Protein AF-A0AA41WVU6-F1 (afdb_monomer_lite)

Foldseek 3Di:
DPLLPEDDPVCVVVLLVQLVVQQPVVDDPVVNLVSQLVSQVVVCVVVVVVSDHSNSHSVVNVVVVVVD

Radius of gyration: 11.19 Å; chains: 1; bounding box: 23×27×27 Å

Sequence (68 aa):
MSRNNPIPVRLRDKFKAHMEANDFDDLPDGAWFANLETAAQQFIDKHHLRFADNNSAAHQYIRMLEST

pLDDT: mean 84.96, std 11.47, range [38.91, 93.56]

Organism: NCBI:txid2957504

Secondary structure (DSSP, 8-state):
-----PPPHHHHHHHHHHHHTT--TTS-HHHHHHHHHHHHHHHHHHTT-TT--HHHHHHHHHHHHHT-

Structure (mmCIF, N/CA/C/O backbone):
data_AF-A0AA41WVU6-F1
#
_entry.id   AF-A0AA41WVU6-F1
#
loop_
_atom_site.group_PDB
_atom_site.id
_atom_site.type_symbol
_atom_site.label_atom_id
_atom_site.label_alt_id
_atom_site.label_comp_id
_atom_site.label_asym_id
_atom_site.label_entity_id
_atom_site.label_seq_id
_atom_site.pdbx_PDB_ins_code
_atom_site.Cartn_x
_atom_site.Cartn_y
_atom_site.Cartn_z
_atom_site.occupancy
_atom_site.B_iso_or_equiv
_atom_site.auth_seq_id
_atom_site.auth_comp_id
_atom_site.auth_asym_id
_atom_site.auth_atom_id
_atom_site.pdbx_PDB_model_num
ATOM 1 N N . MET A 1 1 ? 13.524 11.067 14.320 1.00 38.91 1 MET A N 1
ATOM 2 C CA . MET A 1 1 ? 12.708 10.149 15.143 1.00 38.91 1 MET A CA 1
ATOM 3 C C . MET A 1 1 ? 11.743 9.444 14.205 1.00 38.91 1 MET A C 1
ATOM 5 O O . MET A 1 1 ? 10.728 10.038 13.860 1.00 38.91 1 MET A O 1
ATOM 9 N N . SER A 1 2 ? 12.086 8.248 13.718 1.00 41.78 2 SER A N 1
ATOM 10 C CA . SER A 1 2 ? 11.168 7.458 12.890 1.00 41.78 2 SER A CA 1
ATOM 11 C C . SER A 1 2 ? 9.984 7.059 13.758 1.00 41.78 2 SER A C 1
ATOM 13 O O . SER A 1 2 ? 10.128 6.292 14.710 1.00 41.78 2 SER A O 1
ATOM 15 N N . ARG A 1 3 ? 8.822 7.659 13.500 1.00 50.88 3 ARG A N 1
ATOM 16 C CA . ARG A 1 3 ? 7.568 7.190 14.083 1.00 50.88 3 ARG A CA 1
ATOM 17 C C . ARG A 1 3 ? 7.263 5.867 13.389 1.00 50.88 3 ARG A C 1
ATOM 19 O O . ARG A 1 3 ? 6.663 5.871 12.324 1.00 50.88 3 ARG A O 1
ATOM 26 N N . ASN A 1 4 ? 7.737 4.762 13.973 1.00 63.06 4 ASN A N 1
ATOM 27 C CA . ASN A 1 4 ? 7.364 3.396 13.601 1.00 63.06 4 ASN A CA 1
ATOM 28 C C . ASN A 1 4 ? 5.867 3.214 13.858 1.00 63.06 4 ASN A C 1
ATOM 30 O O . ASN A 1 4 ? 5.457 2.612 14.849 1.00 63.06 4 ASN A O 1
ATOM 34 N N . ASN A 1 5 ? 5.055 3.774 12.975 1.00 70.06 5 ASN A N 1
ATOM 35 C CA . ASN A 1 5 ? 3.614 3.767 13.068 1.00 70.06 5 ASN A CA 1
ATOM 36 C C . ASN A 1 5 ? 3.084 2.848 11.963 1.00 70.06 5 ASN A C 1
ATOM 38 O O . ASN A 1 5 ? 2.710 3.323 10.890 1.00 70.06 5 ASN A O 1
ATOM 42 N N . PRO A 1 6 ? 3.114 1.524 12.195 1.00 76.75 6 PRO A N 1
ATOM 43 C CA . PRO A 1 6 ? 2.633 0.548 11.234 1.00 76.75 6 PRO A CA 1
ATOM 44 C C . PRO A 1 6 ? 1.133 0.709 10.979 1.00 76.75 6 PRO A C 1
ATOM 46 O O . PRO A 1 6 ? 0.385 1.280 11.782 1.00 76.75 6 PRO A O 1
ATOM 49 N N . ILE A 1 7 ? 0.684 0.126 9.872 1.00 85.81 7 ILE A N 1
ATOM 50 C CA . ILE A 1 7 ? -0.732 0.018 9.546 1.00 85.81 7 ILE A CA 1
ATOM 51 C C . ILE A 1 7 ? -1.449 -0.766 10.661 1.00 85.81 7 ILE A C 1
ATOM 53 O O . ILE A 1 7 ? -0.967 -1.833 11.070 1.00 85.81 7 ILE A O 1
ATOM 57 N N . PRO A 1 8 ? -2.601 -0.275 11.164 1.00 86.06 8 PRO A N 1
ATOM 58 C CA . PRO A 1 8 ? -3.347 -0.932 12.232 1.00 86.06 8 PRO A CA 1
ATOM 59 C C . PRO A 1 8 ? -3.696 -2.382 11.901 1.00 86.06 8 PRO A C 1
ATOM 61 O O . PRO A 1 8 ? -4.117 -2.684 10.787 1.00 86.06 8 PRO A O 1
ATOM 64 N N . VAL A 1 9 ? -3.657 -3.264 12.905 1.00 85.56 9 VAL A N 1
ATOM 65 C CA . VAL A 1 9 ? -3.978 -4.700 12.758 1.00 85.56 9 VAL A CA 1
ATOM 66 C C . VAL A 1 9 ? -5.341 -4.926 12.090 1.00 85.56 9 VAL A C 1
ATOM 68 O O . VAL A 1 9 ? -5.475 -5.796 11.239 1.00 85.56 9 VAL A O 1
ATOM 71 N N . ARG A 1 10 ? -6.340 -4.089 12.403 1.00 88.00 10 ARG A N 1
ATOM 72 C CA . ARG A 1 10 ? -7.694 -4.156 11.817 1.00 88.00 10 ARG A CA 1
ATOM 73 C C . ARG A 1 10 ? -7.731 -3.919 10.302 1.00 88.00 10 ARG A C 1
ATOM 75 O O . ARG A 1 10 ? -8.682 -4.329 9.649 1.00 88.00 10 ARG A O 1
ATOM 82 N N . LEU A 1 11 ? -6.736 -3.219 9.762 1.00 89.25 11 LEU A N 1
ATOM 83 C CA . LEU A 1 11 ? -6.599 -2.918 8.337 1.00 89.25 11 LEU A CA 1
ATOM 84 C C . LEU A 1 11 ? -5.499 -3.750 7.676 1.00 89.25 11 LEU A C 1
ATOM 86 O O . LEU A 1 11 ? -5.318 -3.632 6.472 1.00 89.25 11 LEU A O 1
ATOM 90 N N . ARG A 1 12 ? -4.791 -4.595 8.436 1.00 87.81 12 ARG A N 1
ATOM 91 C CA . ARG A 1 12 ? -3.626 -5.351 7.967 1.00 87.81 12 ARG A CA 1
ATOM 92 C C . ARG A 1 12 ? -3.954 -6.264 6.792 1.00 87.81 12 ARG A C 1
ATOM 94 O O . ARG A 1 12 ? -3.188 -6.302 5.846 1.00 87.81 12 ARG A O 1
ATOM 101 N N . ASP A 1 13 ? -5.098 -6.937 6.836 1.00 90.19 13 ASP A N 1
ATOM 102 C CA . ASP A 1 13 ? -5.546 -7.843 5.774 1.00 90.19 13 ASP A CA 1
ATOM 103 C C . ASP A 1 13 ? -5.858 -7.083 4.471 1.00 90.19 13 ASP A C 1
ATOM 105 O O . ASP A 1 13 ? -5.341 -7.395 3.403 1.00 90.19 13 ASP A O 1
ATOM 109 N N . LYS A 1 14 ? -6.594 -5.968 4.588 1.00 92.44 14 LYS A N 1
ATOM 110 C CA . LYS A 1 14 ? -6.879 -5.057 3.466 1.00 92.44 14 LYS A CA 1
ATOM 111 C C . LYS A 1 14 ? -5.615 -4.414 2.905 1.00 92.44 14 LYS A C 1
ATOM 113 O O . LYS A 1 14 ? -5.522 -4.192 1.703 1.00 92.44 14 LYS A O 1
ATOM 118 N N . PHE A 1 15 ? -4.678 -4.080 3.784 1.00 92.06 15 PHE A N 1
ATOM 119 C CA . PHE A 1 15 ? -3.386 -3.532 3.414 1.00 92.06 15 PHE A CA 1
ATOM 120 C C . PHE A 1 15 ? -2.563 -4.567 2.659 1.00 92.06 15 PHE A C 1
ATOM 122 O O . PHE A 1 15 ? -2.086 -4.256 1.578 1.00 92.06 15 PHE A O 1
ATOM 129 N N . LYS A 1 16 ? -2.480 -5.803 3.166 1.00 91.50 16 LYS A N 1
ATOM 130 C CA . LYS A 1 16 ? -1.793 -6.906 2.491 1.00 91.50 16 LYS A CA 1
ATOM 131 C C . LYS A 1 16 ? -2.350 -7.110 1.081 1.00 91.50 16 LYS A C 1
ATOM 133 O O . LYS A 1 16 ? -1.587 -7.012 0.134 1.00 91.50 16 LYS A O 1
ATOM 138 N N . ALA A 1 17 ? -3.670 -7.231 0.934 1.00 92.25 17 ALA A N 1
ATOM 139 C CA . ALA A 1 17 ? -4.300 -7.390 -0.377 1.00 92.25 17 ALA A CA 1
ATOM 140 C C . ALA A 1 17 ? -4.041 -6.202 -1.328 1.00 92.25 17 ALA A C 1
ATOM 142 O O . ALA A 1 17 ? -3.895 -6.386 -2.534 1.00 92.25 17 ALA A O 1
ATOM 143 N N . HIS A 1 18 ? -3.983 -4.970 -0.805 1.00 93.56 18 HIS A N 1
ATOM 144 C CA . HIS A 1 18 ? -3.634 -3.794 -1.607 1.00 93.56 18 HIS A CA 1
ATOM 145 C C . HIS A 1 18 ? -2.167 -3.810 -2.052 1.00 93.56 18 HIS A C 1
ATOM 147 O O . HIS A 1 18 ? -1.881 -3.444 -3.189 1.00 93.56 18 HIS A O 1
ATOM 153 N N . MET A 1 19 ? -1.262 -4.229 -1.168 1.00 92.88 19 MET A N 1
ATOM 154 C CA . MET A 1 19 ? 0.166 -4.333 -1.454 1.00 92.88 19 MET A CA 1
ATOM 155 C C . MET A 1 19 ? 0.450 -5.469 -2.437 1.00 92.88 19 MET A C 1
ATOM 157 O O . MET A 1 19 ? 1.112 -5.206 -3.425 1.00 92.88 19 MET A O 1
ATOM 161 N N . GLU A 1 20 ? -0.140 -6.657 -2.257 1.00 91.38 20 GLU A N 1
ATOM 162 C CA . GLU A 1 20 ? -0.024 -7.798 -3.187 1.00 91.38 20 GLU A CA 1
ATOM 163 C C . GLU A 1 20 ? -0.471 -7.426 -4.609 1.00 91.38 20 GLU A C 1
ATOM 165 O O . GLU A 1 20 ? 0.159 -7.810 -5.587 1.00 91.38 20 GLU A O 1
ATOM 170 N N . ALA A 1 21 ? -1.522 -6.612 -4.749 1.00 90.62 21 ALA A N 1
ATOM 171 C CA . ALA A 1 21 ? -1.970 -6.126 -6.058 1.00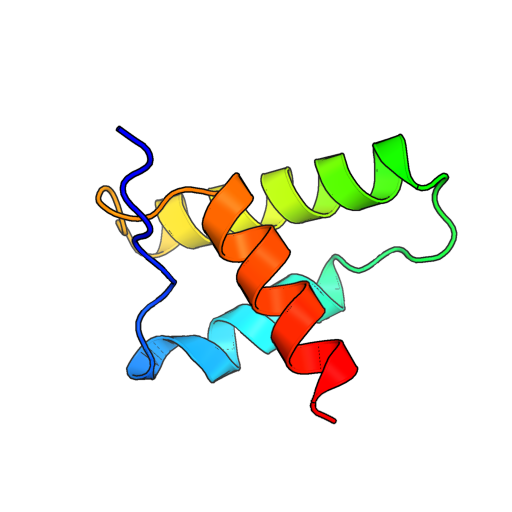 90.62 21 ALA A CA 1
ATOM 172 C C . ALA A 1 21 ? -0.997 -5.129 -6.725 1.00 90.62 21 ALA A C 1
ATOM 174 O O . ALA A 1 21 ? -1.131 -4.852 -7.916 1.00 90.62 21 ALA A O 1
ATOM 175 N N . ASN A 1 22 ? -0.060 -4.566 -5.960 1.00 88.44 22 ASN A N 1
ATOM 176 C CA . ASN A 1 22 ? 0.974 -3.634 -6.413 1.00 88.44 22 ASN A CA 1
ATOM 177 C C . ASN A 1 22 ? 2.387 -4.221 -6.222 1.00 88.44 22 ASN A C 1
ATOM 179 O O . ASN A 1 22 ? 3.378 -3.497 -6.301 1.00 88.44 22 ASN A O 1
ATOM 183 N N . ASP A 1 23 ? 2.496 -5.518 -5.951 1.00 86.44 23 ASP A N 1
ATOM 184 C CA . ASP A 1 23 ? 3.761 -6.197 -5.716 1.00 86.44 23 ASP A CA 1
ATOM 185 C C . ASP A 1 23 ? 4.309 -6.709 -7.049 1.00 86.44 23 ASP A C 1
ATOM 187 O O . ASP A 1 23 ? 4.112 -7.855 -7.448 1.00 86.44 23 ASP A O 1
ATOM 191 N N . PHE A 1 24 ? 4.927 -5.803 -7.805 1.00 84.25 24 PHE A N 1
ATOM 192 C CA . PHE A 1 24 ? 5.521 -6.121 -9.101 1.00 84.25 24 PHE A CA 1
ATOM 193 C C . PHE A 1 24 ? 6.973 -6.572 -8.913 1.00 84.25 24 PHE A C 1
ATOM 195 O O . PHE A 1 24 ? 7.896 -5.794 -9.147 1.00 84.25 24 PHE A O 1
ATOM 202 N N . ASP A 1 25 ? 7.156 -7.822 -8.488 1.00 77.00 25 ASP A N 1
ATOM 203 C CA . ASP A 1 25 ? 8.467 -8.467 -8.264 1.00 77.00 25 ASP A CA 1
ATOM 204 C C . ASP A 1 25 ? 9.358 -8.510 -9.528 1.00 77.00 25 ASP A C 1
ATOM 206 O O . ASP A 1 25 ? 10.573 -8.627 -9.447 1.00 77.00 25 ASP A O 1
ATOM 210 N N . ASP A 1 26 ? 8.770 -8.326 -10.716 1.00 82.75 26 ASP A N 1
ATOM 211 C CA . ASP A 1 26 ? 9.491 -8.220 -11.997 1.00 82.75 26 ASP A CA 1
ATOM 212 C C . ASP A 1 26 ? 10.304 -6.909 -12.135 1.00 82.75 26 ASP A C 1
ATOM 214 O O . ASP A 1 26 ? 11.132 -6.760 -13.037 1.00 82.75 26 ASP A O 1
ATOM 218 N N . LEU A 1 27 ? 10.080 -5.929 -11.249 1.00 82.81 27 LEU A N 1
ATOM 219 C CA . LEU A 1 27 ? 10.809 -4.663 -11.252 1.00 82.81 27 LEU A CA 1
ATOM 220 C C . LEU A 1 27 ? 12.189 -4.791 -10.578 1.00 82.81 27 LEU A C 1
ATOM 222 O O . LEU A 1 27 ? 12.350 -5.535 -9.616 1.00 82.81 27 LEU A O 1
ATOM 226 N N . PRO A 1 28 ? 13.187 -3.985 -10.994 1.00 86.88 28 PRO A N 1
ATOM 227 C CA . PRO A 1 28 ? 14.450 -3.872 -10.263 1.00 86.88 28 PRO A CA 1
ATOM 228 C C . PRO A 1 28 ? 14.211 -3.472 -8.798 1.00 86.88 28 PRO A C 1
ATOM 230 O O . PRO A 1 28 ? 13.401 -2.576 -8.566 1.00 86.88 28 PRO A O 1
ATOM 233 N N . ASP A 1 29 ? 14.968 -4.028 -7.840 1.00 79.62 29 ASP A N 1
ATOM 234 C CA . ASP A 1 29 ? 14.819 -3.812 -6.382 1.00 79.62 29 ASP A CA 1
ATOM 235 C C . ASP A 1 29 ? 14.454 -2.373 -5.974 1.00 79.62 29 ASP A C 1
ATOM 237 O O . ASP A 1 29 ? 13.513 -2.136 -5.218 1.00 79.62 29 ASP A O 1
ATOM 241 N N . GLY A 1 30 ? 15.180 -1.381 -6.501 1.00 83.06 30 GLY A N 1
ATOM 242 C CA . GLY A 1 30 ? 14.939 0.027 -6.170 1.00 83.06 30 GLY A CA 1
ATOM 243 C C . GLY A 1 30 ? 13.611 0.574 -6.707 1.00 83.06 30 GLY A C 1
ATOM 244 O O . GLY A 1 30 ? 12.971 1.392 -6.049 1.00 83.06 30 GLY A O 1
ATOM 245 N N . ALA A 1 31 ? 13.181 0.126 -7.888 1.00 88.12 31 ALA A N 1
ATOM 246 C CA . ALA A 1 31 ? 11.904 0.513 -8.489 1.00 88.12 31 ALA A CA 1
ATOM 247 C C . ALA A 1 31 ? 10.731 -0.262 -7.873 1.00 88.12 31 ALA A C 1
ATOM 249 O O . ALA A 1 31 ? 9.668 0.318 -7.652 1.00 88.12 31 ALA A O 1
ATOM 250 N N . TRP A 1 32 ? 10.946 -1.538 -7.548 1.00 89.69 32 TRP A N 1
ATOM 251 C CA . TRP A 1 32 ? 9.997 -2.372 -6.819 1.00 89.69 32 TRP A CA 1
ATOM 252 C C . TRP A 1 32 ? 9.661 -1.755 -5.459 1.00 89.69 32 TRP A C 1
ATOM 254 O O . TRP A 1 32 ? 8.495 -1.471 -5.176 1.00 89.69 32 TRP A O 1
ATOM 264 N N . PHE A 1 33 ? 10.676 -1.431 -4.652 1.00 89.81 33 PHE A N 1
ATOM 265 C CA . PHE A 1 33 ? 10.445 -0.862 -3.326 1.00 8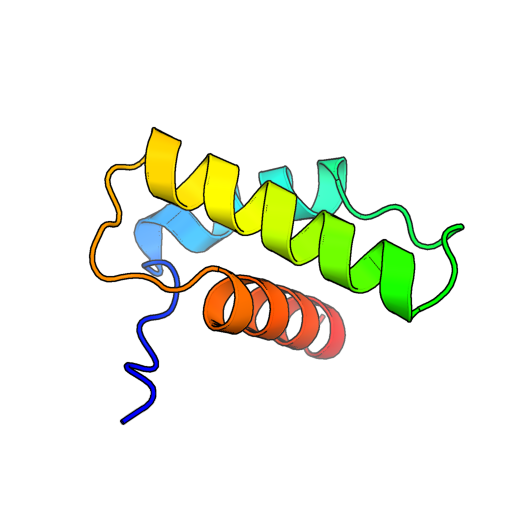9.81 33 PHE A CA 1
ATOM 266 C C . PHE A 1 33 ? 9.777 0.520 -3.390 1.00 89.81 33 PHE A C 1
ATOM 268 O O . PHE A 1 33 ? 8.832 0.783 -2.648 1.00 89.81 33 PHE A O 1
ATOM 275 N N . ALA A 1 34 ? 10.174 1.376 -4.338 1.00 90.44 34 ALA A N 1
ATOM 276 C CA . ALA A 1 34 ? 9.516 2.666 -4.554 1.00 90.44 34 ALA A CA 1
ATOM 277 C C . ALA A 1 34 ? 8.032 2.516 -4.953 1.00 90.44 34 ALA A C 1
ATOM 279 O O . ALA A 1 34 ? 7.185 3.332 -4.563 1.00 90.44 34 ALA A O 1
ATOM 280 N N . ASN A 1 35 ? 7.692 1.463 -5.704 1.00 92.12 35 ASN A N 1
ATOM 281 C CA . ASN A 1 35 ? 6.305 1.149 -6.031 1.00 92.12 35 ASN A CA 1
ATOM 282 C C . ASN A 1 35 ? 5.518 0.719 -4.784 1.00 92.12 35 ASN A C 1
ATOM 284 O O . ASN A 1 35 ? 4.416 1.221 -4.554 1.00 92.12 35 ASN A O 1
ATOM 288 N N . LEU A 1 36 ? 6.107 -0.126 -3.932 1.00 91.75 36 LEU A N 1
ATOM 289 C CA . LEU A 1 36 ? 5.514 -0.512 -2.648 1.00 91.75 36 LEU A CA 1
ATOM 290 C C . LEU A 1 36 ? 5.308 0.693 -1.721 1.00 91.75 36 LEU A C 1
ATOM 292 O O . LEU A 1 36 ? 4.248 0.824 -1.111 1.00 91.75 36 LEU A O 1
ATOM 296 N N . GLU A 1 37 ? 6.271 1.612 -1.646 1.00 92.75 37 GLU A N 1
ATOM 297 C CA . GLU A 1 37 ? 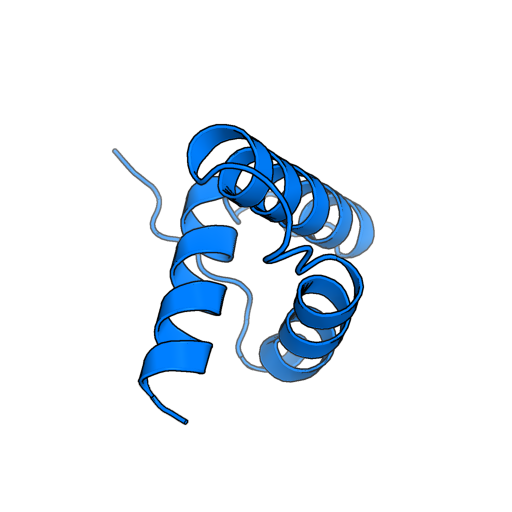6.132 2.862 -0.890 1.00 92.75 37 GLU A CA 1
ATOM 298 C C . GLU A 1 37 ? 5.003 3.741 -1.442 1.00 92.75 37 GLU A C 1
ATOM 300 O O . GLU A 1 37 ? 4.264 4.369 -0.678 1.00 92.75 37 GLU A O 1
ATOM 305 N N . THR A 1 38 ? 4.829 3.766 -2.762 1.00 93.38 38 THR A N 1
ATOM 306 C CA . THR A 1 38 ? 3.748 4.511 -3.418 1.00 93.38 38 THR A CA 1
ATOM 307 C C . THR A 1 38 ? 2.386 3.872 -3.141 1.00 93.38 38 THR A C 1
ATOM 309 O O . THR A 1 38 ? 1.435 4.575 -2.791 1.00 93.38 38 THR A O 1
ATOM 312 N N . ALA A 1 39 ? 2.274 2.546 -3.233 1.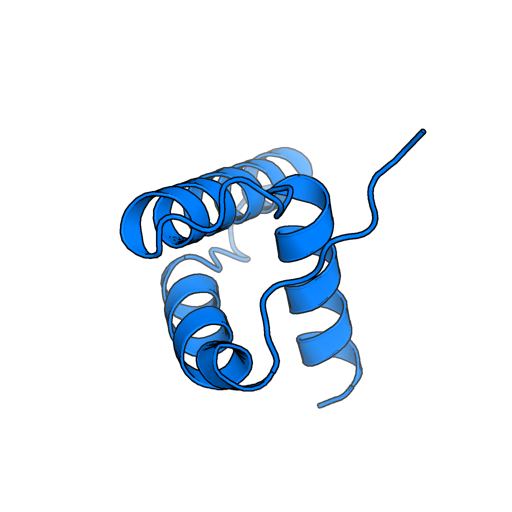00 93.19 39 ALA A N 1
ATOM 313 C CA . ALA A 1 39 ? 1.060 1.809 -2.882 1.00 93.19 39 ALA A CA 1
ATOM 314 C C . ALA A 1 39 ? 0.709 1.986 -1.395 1.00 93.19 39 ALA A C 1
ATOM 316 O O . ALA A 1 39 ? -0.430 2.301 -1.039 1.00 93.19 39 ALA A O 1
ATOM 317 N N . ALA A 1 40 ? 1.704 1.902 -0.511 1.00 92.94 40 ALA A N 1
ATOM 318 C CA . ALA A 1 40 ? 1.519 2.146 0.911 1.00 92.94 40 ALA A CA 1
ATOM 319 C C . ALA A 1 40 ? 1.022 3.572 1.189 1.00 92.94 40 ALA A C 1
ATOM 321 O O . ALA A 1 40 ? 0.090 3.757 1.976 1.00 92.94 40 ALA A O 1
ATOM 322 N N . GLN A 1 41 ? 1.581 4.576 0.506 1.00 92.56 41 GLN A N 1
ATOM 323 C CA . GLN A 1 41 ? 1.135 5.963 0.627 1.00 92.56 41 GLN A CA 1
ATOM 324 C C . GLN A 1 41 ? -0.314 6.150 0.150 1.00 92.56 41 GLN A C 1
ATOM 326 O O . GLN A 1 41 ? -1.087 6.841 0.818 1.00 92.56 41 GLN A O 1
ATOM 331 N N . GLN A 1 42 ? -0.706 5.505 -0.955 1.00 93.44 42 GLN A N 1
ATOM 332 C CA . GLN A 1 42 ? -2.090 5.520 -1.443 1.00 93.44 42 GLN A CA 1
ATOM 333 C C . GLN A 1 42 ? -3.057 4.908 -0.423 1.00 93.44 42 GLN A C 1
ATOM 335 O O . GLN A 1 42 ? -4.132 5.457 -0.172 1.00 93.44 42 GLN A O 1
ATOM 340 N N . PHE A 1 43 ? -2.673 3.800 0.215 1.00 92.94 43 PHE A N 1
ATOM 341 C CA . PHE A 1 43 ? -3.481 3.178 1.262 1.00 92.94 43 PHE A CA 1
ATOM 342 C C . PHE A 1 43 ? -3.617 4.075 2.499 1.00 9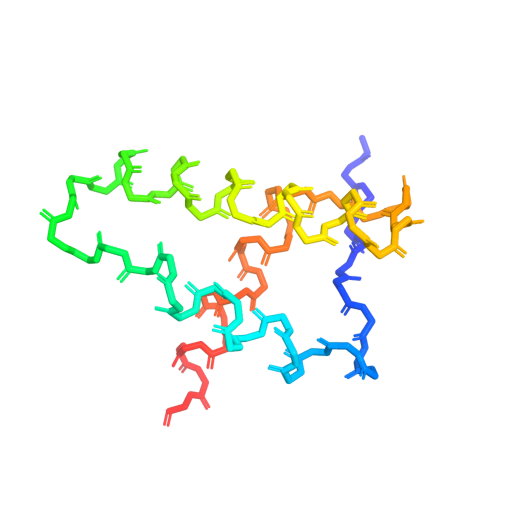2.94 43 PHE A C 1
ATOM 344 O O . PHE A 1 43 ? -4.711 4.213 3.053 1.00 92.94 43 PHE A O 1
ATOM 351 N N . ILE A 1 44 ? -2.516 4.699 2.925 1.00 91.00 44 ILE A N 1
ATOM 352 C CA . ILE A 1 44 ? -2.483 5.633 4.054 1.00 91.00 44 ILE A CA 1
ATOM 353 C C . ILE A 1 44 ? -3.421 6.815 3.808 1.00 91.00 44 ILE A C 1
ATOM 355 O O . ILE A 1 44 ? -4.215 7.149 4.692 1.00 91.00 44 ILE A O 1
ATOM 359 N N . ASP A 1 45 ? -3.363 7.408 2.615 1.00 91.19 45 ASP A N 1
ATOM 360 C CA . ASP A 1 45 ? -4.213 8.538 2.240 1.00 91.19 45 ASP A CA 1
ATOM 361 C C . ASP A 1 45 ? -5.695 8.133 2.209 1.00 91.19 45 ASP A C 1
ATOM 363 O O . ASP A 1 45 ? -6.525 8.737 2.895 1.00 91.19 45 ASP A O 1
ATOM 367 N N . LYS A 1 46 ? -6.000 7.007 1.549 1.00 92.38 46 LYS A N 1
ATOM 368 C CA . LYS A 1 46 ? -7.352 6.437 1.447 1.00 92.38 46 LYS A CA 1
ATOM 369 C C . LYS A 1 46 ? -7.995 6.141 2.803 1.00 92.38 46 LYS A C 1
ATOM 371 O O . LYS A 1 46 ? -9.209 6.265 2.950 1.00 92.38 46 LYS A O 1
ATOM 376 N N . HIS A 1 47 ? -7.204 5.716 3.787 1.00 89.56 47 HIS A N 1
ATOM 377 C CA . HIS A 1 47 ? -7.678 5.381 5.133 1.00 89.56 47 HIS A CA 1
ATOM 378 C C . HIS A 1 47 ? -7.451 6.502 6.161 1.00 89.56 47 HIS A C 1
ATOM 380 O O . HIS A 1 47 ? -7.694 6.291 7.352 1.00 89.56 47 HIS A O 1
ATOM 386 N N . HIS A 1 48 ? -7.005 7.684 5.720 1.00 89.12 48 HIS A N 1
ATOM 387 C CA . HIS A 1 48 ? -6.677 8.836 6.564 1.00 89.12 48 HIS A CA 1
ATOM 388 C C . HIS A 1 48 ? -5.713 8.506 7.718 1.00 89.12 48 HIS A C 1
ATOM 390 O O . HIS A 1 48 ? -5.784 9.088 8.805 1.00 89.12 48 HIS A O 1
ATOM 396 N N . LEU A 1 49 ? -4.773 7.589 7.483 1.00 86.69 49 LEU A N 1
ATOM 397 C CA . LEU A 1 49 ? -3.789 7.138 8.466 1.00 86.69 49 LEU A CA 1
ATOM 398 C C . LEU A 1 49 ? -2.623 8.130 8.557 1.00 86.69 49 LEU A C 1
ATOM 400 O O . LEU A 1 49 ? -1.472 7.751 8.409 1.00 86.69 49 LEU A O 1
ATOM 404 N N . ARG A 1 50 ? -2.897 9.410 8.838 1.00 80.62 50 ARG A N 1
ATOM 405 C CA . ARG A 1 50 ? -1.884 10.493 8.878 1.00 80.62 50 ARG A CA 1
ATOM 406 C C . ARG A 1 50 ? -0.735 10.260 9.865 1.00 80.62 50 ARG A C 1
ATOM 408 O O . ARG A 1 50 ? 0.252 10.984 9.848 1.00 80.62 50 ARG A O 1
ATOM 415 N N . PHE A 1 51 ? -0.906 9.311 10.779 1.00 81.75 51 PHE A N 1
ATOM 416 C CA . PHE A 1 51 ? 0.118 8.909 11.728 1.00 81.75 51 PHE A CA 1
ATOM 417 C C . PHE A 1 51 ? 1.063 7.844 11.160 1.00 81.75 51 PHE A C 1
ATOM 419 O O . PHE A 1 51 ? 2.129 7.676 11.740 1.00 81.75 51 PHE A O 1
ATOM 426 N N . ALA A 1 52 ? 0.669 7.124 10.108 1.00 84.56 52 ALA A N 1
ATOM 427 C CA . ALA A 1 52 ? 1.440 6.062 9.481 1.00 84.56 52 ALA A CA 1
ATOM 428 C C . ALA A 1 52 ? 2.383 6.616 8.410 1.00 84.56 52 ALA A C 1
ATOM 430 O O . ALA A 1 52 ? 2.107 7.632 7.774 1.00 84.56 52 ALA A O 1
ATOM 431 N N . ASP A 1 53 ? 3.495 5.918 8.238 1.00 87.94 53 ASP A N 1
ATOM 432 C CA . ASP A 1 53 ? 4.571 6.260 7.318 1.00 87.94 53 ASP A CA 1
ATOM 433 C C . ASP A 1 53 ? 4.646 5.196 6.217 1.00 87.94 53 ASP A C 1
ATOM 435 O O . ASP A 1 53 ? 4.545 3.997 6.498 1.00 87.94 53 ASP A O 1
ATOM 439 N N . ASN A 1 54 ? 4.771 5.629 4.963 1.00 88.94 54 ASN A N 1
ATOM 440 C CA . ASN A 1 54 ? 4.727 4.742 3.804 1.00 88.94 54 ASN A CA 1
ATOM 441 C C . ASN A 1 54 ? 5.936 3.798 3.747 1.00 88.94 54 ASN A C 1
ATOM 443 O O . ASN A 1 54 ? 5.755 2.616 3.459 1.00 88.94 54 ASN A O 1
ATOM 447 N N . ASN A 1 55 ? 7.130 4.274 4.111 1.00 88.88 55 ASN A N 1
ATOM 448 C CA . ASN A 1 55 ? 8.335 3.450 4.205 1.00 88.88 55 ASN A CA 1
ATOM 449 C C . ASN A 1 55 ? 8.187 2.361 5.283 1.00 88.88 55 ASN A C 1
ATOM 451 O O . ASN A 1 55 ? 8.455 1.180 5.055 1.00 88.88 55 ASN A O 1
ATOM 455 N N . SER A 1 56 ? 7.680 2.741 6.456 1.00 89.19 56 SER A N 1
ATOM 456 C CA . SER A 1 56 ? 7.398 1.817 7.559 1.00 89.19 56 SER A CA 1
ATOM 457 C C . SER A 1 56 ? 6.338 0.780 7.179 1.00 89.19 56 SER A C 1
ATOM 459 O O . SER A 1 56 ? 6.460 -0.390 7.541 1.00 89.19 56 SER A O 1
ATOM 461 N N . ALA A 1 57 ? 5.305 1.193 6.443 1.00 89.25 57 ALA A N 1
ATOM 462 C CA . ALA A 1 57 ? 4.247 0.318 5.956 1.00 89.25 57 ALA A CA 1
ATOM 463 C C . ALA A 1 57 ? 4.746 -0.654 4.868 1.00 89.25 57 ALA A C 1
ATOM 465 O O . ALA A 1 57 ? 4.418 -1.840 4.929 1.00 89.25 57 ALA A O 1
ATOM 466 N N . ALA A 1 58 ? 5.590 -0.202 3.935 1.00 91.25 58 ALA A N 1
ATOM 467 C CA . ALA A 1 58 ? 6.233 -1.061 2.938 1.00 91.25 58 ALA A CA 1
ATOM 468 C C . ALA A 1 58 ? 7.117 -2.130 3.604 1.00 91.25 58 ALA A C 1
ATOM 470 O O . ALA A 1 58 ? 6.942 -3.324 3.362 1.00 91.25 58 ALA A O 1
ATOM 471 N N . HIS A 1 59 ? 7.969 -1.741 4.558 1.00 90.69 59 HIS A N 1
ATOM 472 C CA . HIS A 1 59 ? 8.739 -2.702 5.356 1.00 90.69 59 HIS A CA 1
ATOM 473 C C . HIS A 1 59 ? 7.851 -3.660 6.165 1.00 90.69 59 HIS A C 1
ATOM 475 O O . HIS A 1 59 ? 8.193 -4.829 6.344 1.00 90.69 59 HIS A O 1
ATOM 481 N N . GLN A 1 60 ? 6.709 -3.188 6.675 1.00 89.56 60 GLN A N 1
ATOM 482 C CA . GLN A 1 60 ? 5.758 -4.042 7.384 1.00 89.56 60 GLN A CA 1
ATOM 483 C C . GLN A 1 60 ? 5.183 -5.127 6.464 1.00 89.56 60 GLN A C 1
ATOM 485 O O . GLN A 1 60 ? 4.993 -6.248 6.930 1.00 89.56 60 GLN A O 1
ATOM 490 N N . TYR A 1 61 ? 4.911 -4.806 5.195 1.00 90.56 61 TYR A N 1
ATOM 491 C CA . TYR A 1 61 ? 4.454 -5.766 4.188 1.00 90.56 61 TYR A CA 1
ATOM 492 C C . TYR A 1 61 ? 5.521 -6.825 3.889 1.00 90.56 61 TYR A C 1
ATOM 494 O O . TYR A 1 61 ? 5.224 -8.010 4.001 1.00 90.56 61 TYR A O 1
ATOM 502 N N . ILE A 1 62 ? 6.773 -6.423 3.651 1.00 89.06 62 ILE A N 1
ATOM 503 C CA . ILE A 1 62 ? 7.881 -7.367 3.407 1.00 89.06 62 ILE A CA 1
ATOM 504 C C . ILE A 1 62 ? 8.018 -8.363 4.566 1.00 89.06 62 ILE A C 1
ATOM 506 O O . ILE A 1 62 ? 8.026 -9.571 4.355 1.00 89.06 62 ILE A O 1
ATOM 510 N N . ARG A 1 63 ? 7.981 -7.881 5.817 1.00 88.38 63 ARG A N 1
ATOM 511 C CA . ARG A 1 63 ? 8.013 -8.765 6.998 1.00 88.38 63 ARG A CA 1
ATOM 512 C C . ARG A 1 63 ? 6.825 -9.728 7.074 1.00 88.38 63 ARG A C 1
ATOM 514 O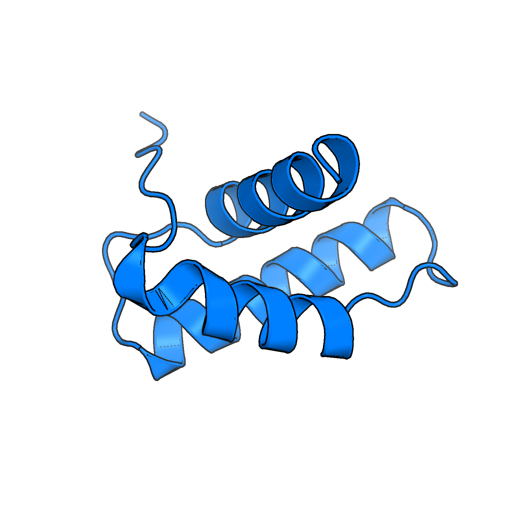 O . ARG A 1 63 ? 6.940 -10.780 7.697 1.00 88.38 63 ARG A O 1
ATOM 521 N N . MET A 1 64 ? 5.664 -9.358 6.523 1.00 86.56 64 MET A N 1
ATOM 522 C CA . MET A 1 64 ? 4.514 -10.267 6.436 1.00 86.56 64 MET A CA 1
ATOM 523 C C . MET A 1 64 ? 4.760 -11.385 5.425 1.00 86.56 64 MET A C 1
ATOM 525 O O . MET A 1 64 ? 4.348 -12.509 5.700 1.00 86.56 64 MET A O 1
ATOM 529 N N . LEU A 1 65 ? 5.428 -11.088 4.306 1.00 84.56 65 LEU A N 1
ATOM 530 C CA . LEU A 1 65 ? 5.811 -12.085 3.307 1.00 84.56 65 LEU A CA 1
ATOM 531 C C . LEU A 1 65 ? 6.839 -13.069 3.873 1.00 84.56 65 LEU A C 1
ATOM 533 O O . LEU A 1 65 ? 6.625 -14.267 3.785 1.00 84.56 65 LEU A O 1
ATOM 537 N N . GLU A 1 66 ? 7.881 -12.578 4.552 1.00 81.50 66 GLU A N 1
ATOM 538 C CA . GLU A 1 66 ? 8.917 -13.432 5.164 1.00 81.50 66 GLU A CA 1
ATOM 539 C C . GLU A 1 66 ? 8.395 -14.330 6.302 1.00 81.50 66 GLU A C 1
ATOM 541 O O . GLU A 1 66 ? 9.043 -15.304 6.678 1.00 81.50 66 GLU A O 1
ATOM 546 N N . SER A 1 67 ? 7.246 -13.985 6.892 1.00 64.88 67 SER A N 1
ATOM 547 C CA . SER A 1 67 ? 6.621 -14.755 7.979 1.00 64.88 67 SER A CA 1
ATOM 548 C C . SER A 1 67 ? 5.556 -15.750 7.495 1.00 64.88 67 SER A C 1
ATOM 550 O O . SER A 1 67 ? 4.899 -16.361 8.342 1.00 64.88 67 SER A O 1
ATOM 552 N N . THR A 1 68 ? 5.328 -15.855 6.181 1.00 54.34 68 THR A N 1
ATOM 553 C CA . THR A 1 68 ? 4.352 -16.768 5.556 1.00 54.34 68 THR A CA 1
ATOM 554 C C . THR A 1 68 ? 5.082 -17.924 4.884 1.00 54.34 68 THR A C 1
ATOM 556 O O . THR A 1 68 ? 4.579 -19.063 5.005 1.00 54.34 68 THR A O 1
#